Protein AF-A0A7J4NCK0-F1 (afdb_monomer_lite)

Structure (mmCIF, N/CA/C/O backbone):
data_AF-A0A7J4NCK0-F1
#
_entry.id   AF-A0A7J4NCK0-F1
#
loop_
_atom_site.group_PDB
_atom_site.id
_atom_site.type_symbol
_atom_site.label_atom_id
_atom_site.label_alt_id
_atom_site.label_comp_id
_atom_site.label_asym_id
_atom_site.label_entity_id
_atom_site.label_seq_id
_atom_site.pdbx_PDB_ins_code
_atom_site.Cartn_x
_atom_site.Cartn_y
_atom_site.Cartn_z
_atom_site.occupancy
_atom_site.B_iso_or_equiv
_atom_site.auth_seq_id
_atom_site.auth_comp_id
_atom_site.auth_asym_id
_atom_site.auth_atom_id
_atom_site.pdbx_PDB_model_num
ATOM 1 N N . TYR A 1 1 ? 10.103 0.148 -3.588 1.00 85.94 1 TYR A N 1
ATOM 2 C CA . TYR A 1 1 ? 9.310 -1.100 -3.656 1.00 85.94 1 TYR A CA 1
ATOM 3 C C . TYR A 1 1 ? 9.198 -1.757 -2.279 1.00 85.94 1 TYR A C 1
ATOM 5 O O . TYR A 1 1 ? 8.147 -1.642 -1.664 1.00 85.94 1 TYR A O 1
ATOM 13 N N . PHE A 1 2 ? 10.279 -2.339 -1.737 1.00 92.50 2 PHE A N 1
ATOM 14 C CA . PHE A 1 2 ? 10.251 -3.080 -0.462 1.00 92.50 2 PHE A CA 1
ATOM 15 C C . PHE A 1 2 ? 9.734 -2.275 0.746 1.00 92.50 2 PHE A C 1
ATOM 17 O O . PHE A 1 2 ? 8.914 -2.782 1.504 1.00 92.50 2 PHE A O 1
ATOM 24 N N . GLY A 1 3 ? 10.126 -1.003 0.891 1.00 94.75 3 GLY A N 1
ATOM 25 C CA . GLY A 1 3 ? 9.647 -0.153 1.993 1.00 94.75 3 GLY A CA 1
ATOM 26 C C . GLY A 1 3 ? 8.119 -0.014 2.044 1.00 94.75 3 GLY A C 1
ATOM 27 O O . GLY A 1 3 ? 7.518 -0.187 3.102 1.00 94.75 3 GLY A O 1
ATOM 28 N N . ASN A 1 4 ? 7.469 0.190 0.893 1.00 94.94 4 ASN A N 1
ATOM 29 C CA . ASN A 1 4 ? 6.005 0.264 0.817 1.00 94.94 4 ASN A CA 1
ATOM 30 C C . ASN A 1 4 ? 5.344 -1.085 1.143 1.00 94.94 4 ASN A C 1
ATOM 32 O O . ASN A 1 4 ? 4.283 -1.103 1.761 1.00 94.94 4 ASN A O 1
ATOM 36 N N . VAL A 1 5 ? 5.976 -2.212 0.795 1.00 96.31 5 VAL A N 1
ATOM 37 C CA . VAL A 1 5 ? 5.495 -3.557 1.165 1.00 96.31 5 VAL A CA 1
ATOM 38 C C . VAL A 1 5 ? 5.591 -3.782 2.677 1.00 96.31 5 VAL A C 1
ATOM 40 O O . VAL A 1 5 ? 4.633 -4.251 3.291 1.00 96.31 5 VAL A O 1
ATOM 43 N N . MET A 1 6 ? 6.703 -3.391 3.305 1.00 97.50 6 MET A N 1
ATOM 44 C CA . MET A 1 6 ? 6.861 -3.469 4.759 1.00 97.50 6 MET A CA 1
ATOM 45 C C . MET A 1 6 ? 5.818 -2.604 5.481 1.00 97.50 6 MET A C 1
ATOM 47 O O . MET A 1 6 ? 5.169 -3.068 6.419 1.00 97.50 6 MET A O 1
ATOM 51 N N . LEU A 1 7 ? 5.613 -1.364 5.027 1.00 96.69 7 LEU A N 1
ATOM 52 C CA . LEU A 1 7 ? 4.596 -0.476 5.592 1.00 96.69 7 LEU A CA 1
ATOM 53 C C . LEU A 1 7 ? 3.182 -1.035 5.409 1.00 96.69 7 LEU A C 1
ATOM 55 O O . LEU A 1 7 ? 2.391 -0.977 6.348 1.00 96.69 7 LEU A O 1
ATOM 59 N N . ALA A 1 8 ? 2.873 -1.627 4.252 1.00 97.38 8 ALA A N 1
ATOM 60 C CA . ALA A 1 8 ? 1.596 -2.298 4.018 1.00 97.38 8 ALA A CA 1
ATOM 61 C C . ALA A 1 8 ? 1.358 -3.427 5.026 1.00 97.38 8 ALA A C 1
ATOM 63 O O . ALA A 1 8 ? 0.286 -3.505 5.624 1.00 97.38 8 ALA A O 1
ATOM 64 N N . TYR A 1 9 ? 2.372 -4.258 5.274 1.00 97.56 9 TYR A N 1
ATOM 65 C CA . TYR A 1 9 ? 2.291 -5.321 6.271 1.00 97.56 9 TYR A CA 1
ATOM 66 C C . TYR A 1 9 ? 2.031 -4.772 7.682 1.00 97.56 9 TYR A C 1
ATOM 68 O O . TYR A 1 9 ? 1.140 -5.252 8.385 1.00 97.56 9 TYR A O 1
ATOM 76 N N . MET A 1 10 ? 2.746 -3.719 8.087 1.00 98.06 10 MET A N 1
ATOM 77 C CA . MET A 1 10 ? 2.544 -3.091 9.397 1.00 98.06 10 MET A CA 1
ATOM 78 C C . MET A 1 10 ? 1.148 -2.471 9.527 1.00 98.06 10 MET A C 1
ATOM 80 O O . MET A 1 10 ? 0.481 -2.681 10.541 1.00 98.06 10 MET A O 1
ATOM 84 N N . TRP A 1 11 ? 0.661 -1.774 8.496 1.00 97.88 11 TRP A N 1
ATOM 85 C CA . TRP A 1 11 ? -0.698 -1.230 8.474 1.00 97.88 11 TRP A CA 1
ATOM 86 C C . TRP A 1 11 ? -1.766 -2.320 8.531 1.00 97.88 11 TRP A C 1
ATOM 88 O O . TRP A 1 11 ? -2.749 -2.153 9.251 1.00 97.88 11 TRP A O 1
ATOM 98 N N . ALA A 1 12 ? -1.568 -3.446 7.844 1.00 96.88 12 ALA A N 1
ATOM 99 C CA . ALA A 1 12 ? -2.475 -4.587 7.913 1.00 96.88 12 ALA A CA 1
ATOM 100 C C . ALA A 1 12 ? -2.537 -5.179 9.332 1.00 96.88 12 ALA A C 1
ATOM 102 O O . ALA A 1 12 ? -3.626 -5.445 9.842 1.00 96.88 12 ALA A O 1
ATOM 103 N N . LYS A 1 13 ? -1.391 -5.311 10.015 1.00 97.56 13 LYS A N 1
ATOM 104 C CA . LYS A 1 13 ? -1.350 -5.747 11.421 1.00 97.56 13 LYS A CA 1
ATOM 105 C C . LYS A 1 13 ? -2.065 -4.774 12.356 1.00 97.56 13 LYS A C 1
ATOM 107 O O . LYS A 1 13 ? -2.834 -5.210 13.208 1.00 97.56 13 LYS A O 1
ATOM 112 N N . ILE A 1 14 ? -1.836 -3.469 12.195 1.00 96.50 14 ILE A N 1
ATOM 113 C CA . ILE A 1 14 ? -2.520 -2.433 12.984 1.00 96.50 14 ILE A CA 1
ATOM 114 C C . ILE 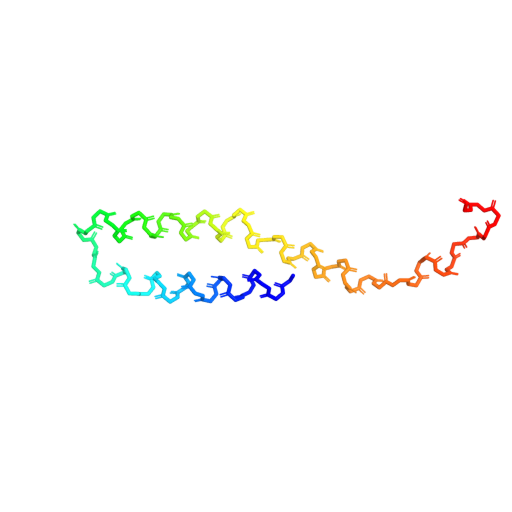A 1 14 ? -4.030 -2.513 12.749 1.00 96.50 14 ILE A C 1
ATOM 116 O O . ILE A 1 14 ? -4.794 -2.553 13.711 1.00 96.50 14 ILE A O 1
ATOM 120 N N . ALA A 1 15 ? -4.458 -2.584 11.486 1.00 96.44 15 ALA A N 1
ATOM 121 C CA . ALA A 1 15 ? -5.864 -2.682 11.127 1.00 96.44 15 ALA A CA 1
ATOM 122 C C . ALA A 1 15 ? -6.516 -3.920 11.752 1.00 96.44 15 ALA A C 1
ATOM 124 O O . ALA A 1 15 ? -7.598 -3.800 12.316 1.00 96.44 15 ALA A O 1
ATOM 125 N N . ARG A 1 16 ? -5.835 -5.077 11.740 1.00 96.12 16 ARG A N 1
ATOM 126 C CA . ARG A 1 16 ? -6.340 -6.309 12.361 1.00 96.12 16 ARG A CA 1
ATOM 127 C C . ARG A 1 16 ? -6.680 -6.111 13.837 1.00 96.12 16 ARG A C 1
ATOM 129 O O . ARG A 1 16 ? -7.775 -6.476 14.235 1.00 96.12 16 ARG A O 1
ATOM 136 N N . VAL A 1 17 ? -5.782 -5.495 14.607 1.00 95.62 17 VAL A N 1
ATOM 137 C CA . VAL A 1 17 ? -6.008 -5.210 16.036 1.00 95.62 17 VAL A CA 1
ATOM 138 C C . VAL A 1 17 ? -7.103 -4.156 16.238 1.00 95.62 17 VAL A C 1
ATOM 140 O O . VAL A 1 17 ? -7.870 -4.235 17.191 1.00 95.62 17 VAL A O 1
ATOM 143 N N . CYS A 1 18 ? -7.194 -3.164 15.347 1.00 95.81 18 CYS A N 1
ATOM 144 C CA . CYS A 1 18 ? -8.195 -2.099 15.445 1.00 95.81 18 CYS A CA 1
ATOM 145 C C . CYS A 1 18 ? -9.622 -2.569 15.150 1.00 95.81 18 CYS A C 1
ATOM 147 O O . CYS A 1 18 ? -10.562 -2.002 15.697 1.00 95.81 18 CYS A O 1
ATOM 149 N N . LEU A 1 19 ? -9.791 -3.591 14.308 1.00 94.06 19 LEU A N 1
ATOM 150 C CA . LEU A 1 19 ? -11.110 -4.144 13.990 1.00 94.06 19 LEU A CA 1
ATOM 151 C C . LEU A 1 19 ? -11.793 -4.782 15.207 1.00 94.06 19 LEU A C 1
ATOM 153 O O . LEU A 1 19 ? -13.016 -4.766 15.280 1.00 94.06 19 LEU A O 1
ATOM 157 N N . ASP A 1 20 ? -11.020 -5.266 16.180 1.00 93.62 20 ASP A N 1
ATOM 158 C CA . ASP A 1 20 ? -11.550 -5.872 17.406 1.00 93.62 20 ASP A CA 1
ATOM 159 C C . ASP A 1 20 ? -11.985 -4.817 18.453 1.00 93.62 20 ASP A C 1
ATOM 161 O O . ASP A 1 20 ? -12.456 -5.170 19.533 1.00 93.62 20 ASP A O 1
ATOM 165 N N . LYS A 1 21 ? -11.818 -3.513 18.165 1.00 91.75 21 LYS A N 1
ATOM 166 C CA . LYS A 1 21 ? -12.142 -2.390 19.071 1.00 91.75 21 LYS A CA 1
ATOM 167 C C . LYS A 1 21 ? -12.884 -1.249 18.345 1.00 91.75 21 LYS A C 1
ATOM 169 O O . LYS A 1 21 ? -12.326 -0.157 18.196 1.00 91.75 21 LYS A O 1
ATOM 174 N N . PRO A 1 22 ? -14.130 -1.475 17.888 1.00 79.25 22 PRO A N 1
ATOM 175 C CA . PRO A 1 22 ? -14.846 -0.551 17.002 1.00 79.25 22 PRO A CA 1
ATOM 176 C C . PRO A 1 22 ? -15.238 0.795 17.642 1.00 79.25 22 PRO A C 1
ATOM 178 O O . PRO A 1 22 ? -15.264 1.805 16.939 1.00 79.25 22 PRO A O 1
ATOM 181 N N . ASP A 1 23 ? -15.467 0.845 18.957 1.00 85.88 23 ASP A N 1
ATOM 182 C CA . ASP A 1 23 ? -15.993 2.040 19.650 1.00 85.88 23 ASP A CA 1
ATOM 183 C C . ASP A 1 23 ? -14.922 3.069 20.048 1.00 85.88 23 ASP A C 1
ATOM 185 O O . ASP A 1 23 ? -15.195 4.036 20.753 1.00 85.88 23 ASP A O 1
ATOM 189 N N . SER A 1 24 ? -13.671 2.864 19.636 1.00 93.12 24 SER A N 1
ATOM 190 C CA . SER A 1 24 ? -12.567 3.746 19.999 1.00 93.12 24 SER A CA 1
ATOM 191 C C . SER A 1 24 ? -12.169 4.655 18.841 1.00 93.12 24 SER A C 1
ATOM 193 O O . SER A 1 24 ? -11.658 4.182 17.822 1.00 93.12 24 SER A O 1
ATOM 195 N N . ASP A 1 25 ? -12.283 5.967 19.052 1.00 95.69 25 ASP A N 1
ATOM 196 C CA . ASP A 1 25 ? -11.884 7.006 18.090 1.00 95.69 25 ASP A CA 1
ATOM 197 C C . ASP A 1 25 ? -10.451 6.818 17.575 1.00 95.69 25 ASP A C 1
ATOM 199 O O . ASP A 1 25 ? -10.174 6.971 16.385 1.00 95.69 25 ASP A O 1
ATOM 203 N N . PHE A 1 26 ? -9.528 6.403 18.450 1.00 95.12 26 PHE A N 1
ATOM 204 C CA . PHE A 1 26 ? -8.148 6.103 18.068 1.00 95.12 26 PHE A CA 1
ATOM 205 C C . PHE A 1 26 ? -8.060 4.959 17.046 1.00 95.12 26 PHE A C 1
ATOM 207 O O . PHE A 1 26 ? -7.338 5.064 16.051 1.00 95.12 26 PHE A O 1
ATOM 214 N N . HIS A 1 27 ? -8.797 3.868 17.264 1.00 96.06 27 HIS A N 1
ATOM 215 C CA . HIS A 1 27 ? -8.786 2.711 16.369 1.00 96.06 27 HIS A CA 1
ATOM 216 C C . HIS A 1 27 ? -9.474 3.047 15.039 1.00 96.06 27 HIS A C 1
ATOM 218 O O . HIS A 1 27 ? -8.957 2.692 13.975 1.00 96.06 27 HIS A O 1
ATOM 224 N N . GLN A 1 28 ? -10.564 3.820 15.068 1.00 95.75 28 GLN A N 1
ATOM 225 C CA . GLN A 1 28 ? -11.205 4.325 13.852 1.00 95.75 28 GLN A CA 1
ATOM 226 C C . GLN A 1 28 ? -10.271 5.236 13.044 1.00 95.75 28 GLN A C 1
ATOM 228 O O . GLN A 1 28 ? -10.144 5.061 11.827 1.00 95.75 28 GLN A O 1
ATOM 233 N N . ALA A 1 29 ? -9.549 6.145 13.708 1.00 96.38 29 ALA A N 1
ATOM 234 C CA . ALA A 1 29 ? -8.555 6.999 13.067 1.00 96.38 29 ALA A CA 1
ATOM 235 C C . ALA A 1 29 ? -7.441 6.170 12.408 1.00 96.38 29 ALA A C 1
ATOM 237 O O . ALA A 1 29 ? -7.093 6.415 11.253 1.00 96.38 29 ALA A O 1
ATOM 238 N N . LYS A 1 30 ? -6.930 5.127 13.079 1.00 96.44 30 LYS A N 1
ATOM 239 C CA . LYS A 1 30 ? -5.930 4.215 12.495 1.00 96.44 30 LYS A CA 1
ATOM 240 C C . LYS A 1 30 ? -6.453 3.467 11.272 1.00 96.44 30 LYS A C 1
ATOM 242 O O . LYS A 1 30 ? -5.729 3.364 10.281 1.00 96.44 30 LYS A O 1
ATOM 247 N N . LEU A 1 31 ? -7.697 2.989 11.300 1.00 96.56 31 LEU A N 1
ATOM 248 C CA . LEU A 1 31 ? -8.329 2.350 10.141 1.00 96.56 31 LEU A CA 1
ATOM 249 C C . LEU A 1 31 ? -8.499 3.332 8.973 1.00 96.56 31 LEU A C 1
ATOM 251 O O . LEU A 1 31 ? -8.276 2.965 7.817 1.00 96.56 31 LEU A O 1
ATOM 255 N N . ALA A 1 32 ? -8.857 4.587 9.254 1.00 96.62 32 ALA A N 1
ATOM 256 C CA . ALA A 1 32 ? -8.922 5.638 8.244 1.00 96.62 32 ALA A CA 1
ATOM 257 C C . ALA A 1 32 ? -7.538 5.935 7.638 1.00 96.62 32 ALA A C 1
ATOM 259 O O . ALA A 1 32 ? -7.406 5.956 6.414 1.00 96.62 32 ALA A O 1
ATOM 260 N N . SER A 1 33 ? -6.493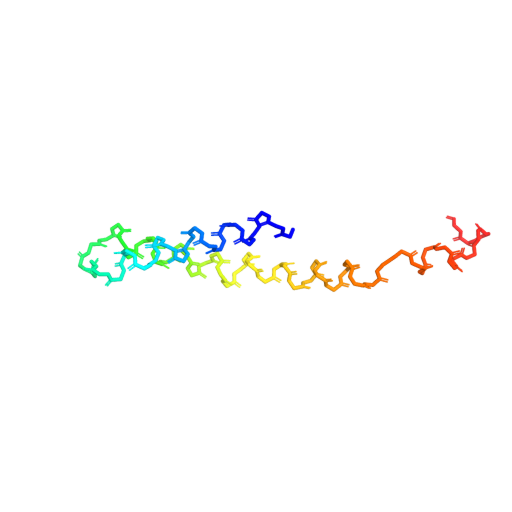 6.070 8.461 1.00 96.50 33 SER A N 1
ATOM 261 C CA . SER A 1 33 ? -5.117 6.264 7.984 1.00 96.50 33 SER A CA 1
ATOM 262 C C . SER A 1 33 ? -4.627 5.093 7.127 1.00 96.50 33 SER A C 1
ATOM 264 O O . SER A 1 33 ? -4.066 5.313 6.054 1.00 96.50 33 SER A O 1
ATOM 266 N N . ALA A 1 34 ? -4.892 3.852 7.547 1.00 97.50 34 ALA A N 1
ATOM 267 C CA . ALA A 1 34 ? -4.548 2.663 6.772 1.00 97.50 34 ALA A CA 1
ATOM 268 C C . ALA A 1 34 ? -5.223 2.687 5.390 1.00 97.50 34 ALA A C 1
ATOM 270 O O . ALA A 1 34 ? -4.572 2.436 4.375 1.00 97.50 34 ALA A O 1
ATOM 271 N N . ARG A 1 35 ? -6.509 3.063 5.321 1.00 97.12 35 ARG A N 1
ATOM 272 C CA . ARG A 1 35 ? -7.232 3.208 4.046 1.00 97.12 35 ARG A CA 1
ATOM 273 C C . ARG A 1 35 ? -6.589 4.236 3.120 1.00 97.12 35 ARG A C 1
ATOM 275 O O . ARG A 1 35 ? -6.497 3.972 1.924 1.00 97.12 35 ARG A O 1
ATOM 282 N N . VAL A 1 36 ? -6.130 5.372 3.647 1.00 97.56 36 VAL A N 1
ATOM 283 C CA . VAL A 1 36 ? -5.411 6.377 2.846 1.00 97.56 36 VAL A CA 1
ATOM 284 C C . VAL A 1 36 ? -4.118 5.789 2.284 1.00 97.56 36 VAL A C 1
ATOM 286 O O . VAL A 1 36 ? -3.884 5.895 1.083 1.00 97.56 36 VAL A O 1
ATOM 289 N N . PHE A 1 37 ? -3.321 5.104 3.110 1.00 97.75 37 PHE A N 1
ATOM 290 C CA . PHE A 1 37 ? -2.088 4.458 2.657 1.00 97.75 37 PHE A CA 1
ATOM 291 C C . PHE A 1 37 ? -2.352 3.456 1.522 1.00 97.75 37 PHE A C 1
ATOM 293 O O . PHE A 1 37 ? -1.740 3.560 0.459 1.00 97.75 37 PHE A O 1
ATOM 300 N N . PHE A 1 38 ? -3.303 2.534 1.703 1.00 97.69 38 PHE A N 1
ATOM 301 C CA . PHE A 1 38 ? -3.606 1.506 0.703 1.00 97.69 38 PHE A CA 1
ATOM 302 C C . PHE A 1 38 ? -4.235 2.060 -0.580 1.00 97.69 38 PHE A C 1
ATOM 304 O O . PHE A 1 38 ? -3.978 1.519 -1.652 1.00 97.69 38 PHE A O 1
ATOM 311 N N . LYS A 1 39 ? -5.041 3.127 -0.502 1.00 97.44 39 LYS A N 1
ATOM 312 C CA . LYS A 1 39 ? -5.656 3.734 -1.693 1.00 97.44 39 LYS A CA 1
ATOM 313 C C . LYS A 1 39 ? -4.726 4.676 -2.447 1.00 97.44 39 LYS A C 1
ATOM 315 O O . LYS A 1 39 ? -4.850 4.776 -3.663 1.00 97.44 39 LYS A O 1
ATOM 320 N N . ARG A 1 40 ? -3.853 5.409 -1.749 1.00 96.00 40 ARG A N 1
ATOM 321 C CA . ARG A 1 40 ? -3.076 6.499 -2.355 1.00 96.00 40 ARG A CA 1
ATOM 322 C C . ARG A 1 40 ? -1.603 6.172 -2.557 1.00 96.00 40 ARG A C 1
ATOM 324 O O . ARG A 1 40 ? -1.082 6.516 -3.607 1.00 96.00 40 ARG A O 1
ATOM 331 N N . ILE A 1 41 ? -0.955 5.536 -1.582 1.00 95.75 41 ILE A N 1
ATOM 332 C CA . ILE A 1 41 ? 0.508 5.360 -1.558 1.00 95.75 41 ILE A CA 1
ATOM 333 C C . ILE A 1 41 ? 0.893 3.965 -2.053 1.00 95.75 41 ILE A C 1
ATOM 335 O O . ILE A 1 41 ? 1.758 3.808 -2.906 1.00 95.75 41 ILE A O 1
ATOM 339 N N . PHE A 1 42 ? 0.224 2.922 -1.561 1.00 96.88 42 PHE A N 1
ATOM 340 C CA . PHE A 1 42 ? 0.558 1.545 -1.923 1.00 96.88 42 PHE A CA 1
ATOM 341 C C . PHE A 1 42 ? 0.522 1.247 -3.439 1.00 96.88 42 PHE A C 1
ATOM 343 O O . PHE A 1 42 ? 1.413 0.526 -3.900 1.00 96.88 42 PHE A O 1
ATOM 350 N N . PRO A 1 43 ? -0.397 1.817 -4.251 1.00 96.31 43 PRO A N 1
ATOM 351 C CA . PRO A 1 43 ? -0.417 1.587 -5.698 1.00 96.31 43 PRO A CA 1
ATOM 352 C C . PRO A 1 43 ? 0.859 2.018 -6.438 1.00 96.31 43 PRO A C 1
ATOM 354 O O . PRO A 1 43 ? 1.136 1.489 -7.511 1.00 96.31 43 PRO A O 1
ATOM 357 N N . GLU A 1 44 ? 1.687 2.903 -5.866 1.00 95.25 44 GLU A N 1
ATOM 358 C CA . GLU A 1 44 ? 2.995 3.279 -6.433 1.00 95.25 44 GLU A CA 1
ATOM 359 C C . GLU A 1 44 ? 3.908 2.063 -6.658 1.00 95.25 44 GLU A C 1
ATOM 361 O O . GLU A 1 44 ? 4.758 2.065 -7.549 1.00 95.25 44 GLU A O 1
ATOM 366 N N . THR A 1 45 ? 3.713 0.992 -5.880 1.00 96.19 45 THR A N 1
ATOM 367 C CA . THR A 1 45 ? 4.444 -0.271 -6.047 1.00 96.19 45 THR A CA 1
ATOM 368 C C . THR A 1 45 ? 4.185 -0.936 -7.396 1.00 96.19 45 THR A C 1
ATOM 370 O O . THR A 1 45 ? 5.105 -1.549 -7.930 1.00 96.19 45 THR A O 1
ATOM 373 N N . VAL A 1 46 ? 2.990 -0.777 -7.974 1.00 95.81 46 VAL A N 1
ATOM 374 C CA . VAL A 1 46 ? 2.632 -1.349 -9.281 1.00 95.81 46 VAL A CA 1
ATOM 375 C C . VAL A 1 46 ? 3.413 -0.657 -10.391 1.00 95.81 46 VAL A C 1
ATOM 377 O O . VAL A 1 46 ? 4.073 -1.325 -11.181 1.00 95.81 46 VAL A O 1
ATOM 380 N N . SER A 1 47 ? 3.391 0.679 -10.405 1.00 95.19 47 SER A N 1
ATOM 381 C CA . SER A 1 47 ? 4.143 1.480 -11.378 1.00 95.19 47 SER A CA 1
ATOM 382 C C . SER A 1 47 ? 5.640 1.179 -11.295 1.00 95.19 47 SER A C 1
ATOM 384 O O . SER A 1 47 ? 6.264 0.814 -12.287 1.00 95.19 47 SER A O 1
ATOM 386 N N . LEU A 1 48 ? 6.202 1.207 -10.083 1.00 95.06 48 LEU A N 1
ATOM 387 C CA . LEU A 1 48 ? 7.612 0.890 -9.877 1.00 95.06 48 LEU A CA 1
ATOM 388 C C . LEU A 1 48 ? 7.953 -0.553 -10.284 1.00 95.06 48 LEU A C 1
ATOM 390 O O . LEU A 1 48 ? 9.030 -0.792 -10.822 1.00 95.06 48 LEU A O 1
ATOM 394 N N . GLY A 1 49 ? 7.053 -1.509 -10.041 1.00 95.62 49 GLY A N 1
ATOM 395 C CA . GLY A 1 49 ? 7.211 -2.895 -10.480 1.00 95.62 49 GLY A CA 1
ATOM 396 C C . GLY A 1 49 ? 7.300 -3.012 -12.001 1.00 95.62 49 GLY A C 1
ATOM 397 O O . GLY A 1 49 ? 8.208 -3.671 -12.502 1.00 95.62 49 GLY A O 1
ATOM 398 N N . ALA A 1 50 ? 6.427 -2.311 -12.728 1.00 96.06 50 ALA A N 1
ATOM 399 C CA . ALA A 1 50 ? 6.469 -2.257 -14.187 1.00 96.06 50 ALA A CA 1
ATOM 400 C C . ALA A 1 50 ? 7.781 -1.637 -14.698 1.00 96.06 50 ALA A C 1
ATOM 402 O O . ALA A 1 50 ? 8.417 -2.200 -15.587 1.00 96.06 50 ALA A O 1
ATOM 403 N N . THR A 1 51 ? 8.244 -0.538 -14.092 1.00 94.31 5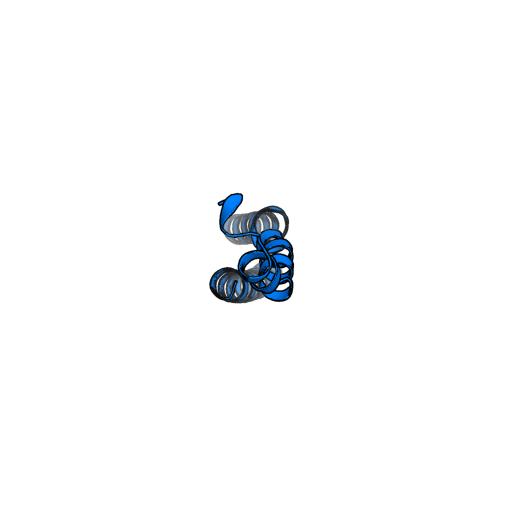1 THR A N 1
ATOM 404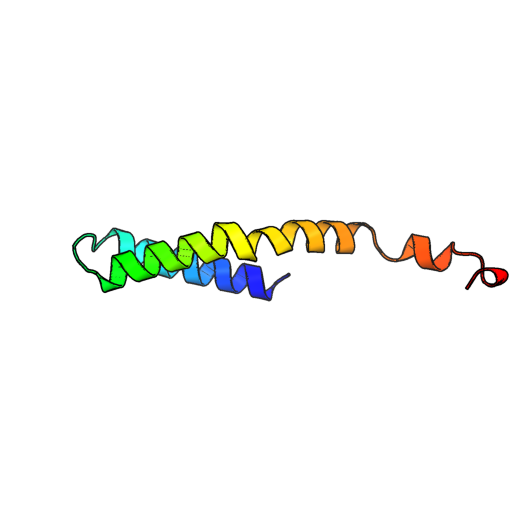 C CA . THR A 1 51 ? 9.532 0.087 -14.441 1.00 94.31 51 THR A CA 1
ATOM 405 C C . THR A 1 51 ? 10.711 -0.858 -14.213 1.00 94.31 51 THR A C 1
ATOM 407 O O . THR A 1 51 ? 11.603 -0.946 -15.050 1.00 94.31 51 THR A O 1
ATOM 410 N N . ILE A 1 52 ? 10.715 -1.604 -13.103 1.00 94.12 52 ILE 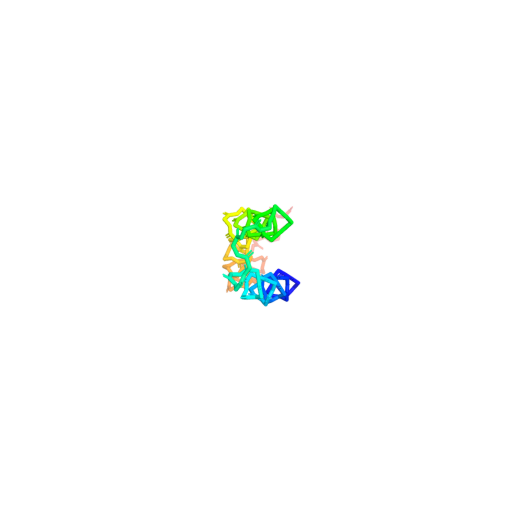A N 1
ATOM 411 C CA . ILE A 1 52 ? 11.760 -2.600 -12.825 1.00 94.12 52 ILE A CA 1
ATOM 412 C C . ILE A 1 52 ? 11.735 -3.716 -13.879 1.00 94.12 52 ILE A C 1
ATOM 414 O O . ILE A 1 52 ? 12.791 -4.131 -14.352 1.00 94.12 52 ILE A O 1
ATOM 418 N N . GLN A 1 53 ? 10.547 -4.191 -14.264 1.00 94.62 53 GLN A N 1
ATOM 419 C CA . GLN A 1 53 ? 10.391 -5.246 -15.270 1.00 94.62 53 GLN A CA 1
ATOM 420 C C . GLN A 1 53 ? 10.805 -4.809 -16.678 1.00 94.62 53 GLN A C 1
ATOM 422 O O . GLN A 1 53 ? 11.327 -5.631 -17.428 1.00 94.62 53 GLN A O 1
ATOM 427 N N . ALA A 1 54 ? 10.605 -3.537 -17.031 1.00 94.06 54 ALA A N 1
ATOM 428 C CA . ALA A 1 54 ? 11.046 -2.988 -18.313 1.00 94.06 54 ALA A CA 1
ATOM 429 C C . ALA A 1 54 ? 12.577 -3.073 -18.493 1.00 94.06 54 ALA A C 1
ATOM 431 O O . ALA A 1 54 ? 13.065 -3.223 -19.615 1.00 94.06 54 ALA A O 1
ATOM 432 N N . GLY A 1 55 ? 13.336 -3.056 -17.391 1.00 92.75 55 GLY A N 1
ATOM 433 C CA . GLY A 1 55 ? 14.793 -3.172 -17.404 1.00 92.75 55 GLY A CA 1
ATOM 434 C C . GLY A 1 55 ? 15.483 -1.989 -18.093 1.00 92.75 55 GLY A C 1
ATOM 435 O O . GLY A 1 55 ? 14.878 -0.954 -18.334 1.00 92.75 55 GLY A O 1
ATOM 436 N N . HIS A 1 56 ? 16.775 -2.135 -18.399 1.00 92.44 56 HIS A N 1
ATOM 437 C CA . HIS A 1 56 ? 17.596 -1.058 -18.978 1.00 92.44 56 HIS A CA 1
ATOM 438 C C . HIS A 1 56 ? 17.910 -1.253 -20.471 1.00 92.44 56 HIS A C 1
ATOM 440 O O . HIS A 1 56 ? 18.696 -0.496 -21.035 1.00 92.44 56 HIS A O 1
ATOM 446 N N . LYS A 1 57 ? 17.392 -2.309 -21.114 1.00 90.38 57 LYS A N 1
ATOM 447 C CA . LYS A 1 57 ? 17.812 -2.698 -22.477 1.00 90.38 57 LYS A CA 1
ATOM 448 C C . LYS A 1 57 ? 17.589 -1.582 -23.493 1.00 90.38 57 LYS A C 1
ATOM 450 O O . LYS A 1 57 ? 18.499 -1.273 -24.249 1.00 90.38 57 LYS A O 1
ATOM 455 N N . HIS A 1 58 ? 16.444 -0.910 -23.402 1.00 87.00 58 HIS A N 1
ATOM 456 C CA . HIS A 1 58 ? 16.105 0.229 -24.253 1.00 87.00 58 HIS A CA 1
ATOM 457 C C . HIS A 1 58 ? 17.139 1.369 -24.188 1.00 87.00 58 HIS A C 1
ATOM 459 O O . HIS A 1 58 ? 17.263 2.133 -25.134 1.00 87.00 58 HIS A O 1
ATOM 465 N N . LEU A 1 59 ? 17.864 1.516 -23.070 1.00 87.69 59 LEU A N 1
ATOM 466 C CA . LEU A 1 59 ? 18.879 2.556 -22.904 1.00 87.69 59 LEU A CA 1
ATOM 467 C C . LEU A 1 59 ? 20.168 2.175 -23.635 1.00 87.69 59 LEU A C 1
ATOM 469 O O . LEU A 1 59 ? 20.836 3.041 -24.178 1.00 87.69 59 LEU A O 1
ATOM 473 N N . MET A 1 60 ? 20.493 0.882 -23.669 1.00 87.69 60 MET A N 1
ATOM 474 C CA . MET A 1 60 ? 21.672 0.364 -24.373 1.00 87.69 60 MET A CA 1
ATOM 475 C C . MET A 1 60 ? 21.458 0.283 -25.890 1.00 87.69 60 MET A C 1
ATOM 477 O O . MET A 1 60 ? 22.423 0.254 -26.642 1.00 87.69 60 MET A O 1
ATOM 481 N N . GLU A 1 61 ? 20.202 0.211 -26.334 1.00 90.12 61 GLU A N 1
ATOM 482 C CA . GLU A 1 61 ? 19.809 0.239 -27.750 1.00 90.12 61 GLU A CA 1
ATOM 483 C C . GLU A 1 61 ? 19.706 1.668 -28.308 1.00 90.12 61 GLU A C 1
ATOM 485 O O . GLU A 1 61 ? 19.565 1.850 -29.517 1.00 90.12 61 GLU A O 1
ATOM 490 N N . TYR A 1 62 ? 19.754 2.683 -27.443 1.00 88.50 62 TYR A N 1
ATOM 491 C CA . TYR A 1 62 ? 19.617 4.072 -27.851 1.00 88.50 62 TYR A CA 1
ATOM 492 C C . TYR A 1 62 ? 20.869 4.533 -28.623 1.00 88.50 62 TYR A C 1
ATOM 494 O O . TYR A 1 62 ? 21.978 4.365 -28.109 1.00 88.50 62 TYR A O 1
ATOM 502 N N . PRO A 1 63 ? 20.732 5.098 -29.842 1.00 86.25 63 PRO A N 1
ATOM 503 C CA . PRO A 1 63 ? 21.882 5.520 -30.637 1.00 86.25 63 PRO A CA 1
ATOM 504 C C . PRO A 1 63 ? 22.692 6.590 -29.904 1.00 86.25 63 PRO A C 1
ATOM 506 O O . PRO A 1 63 ? 22.142 7.614 -29.505 1.00 86.25 63 PRO A O 1
ATOM 509 N N . GLU A 1 64 ? 24.001 6.377 -29.774 1.00 82.06 64 GLU A N 1
ATOM 510 C CA . GLU A 1 64 ? 24.902 7.298 -29.066 1.00 82.06 64 GLU A CA 1
ATOM 511 C C . GLU A 1 64 ? 24.894 8.705 -29.687 1.00 82.06 64 GLU A C 1
ATOM 513 O O . GLU A 1 64 ? 24.932 9.695 -28.970 1.00 82.06 64 GLU A O 1
ATOM 518 N N . GLU A 1 65 ? 24.737 8.808 -31.011 1.00 85.75 65 GLU A N 1
ATOM 519 C CA . GLU A 1 65 ? 24.649 10.093 -31.725 1.00 85.75 65 GLU A CA 1
ATOM 520 C C . GLU A 1 65 ? 23.375 10.898 -31.409 1.00 85.75 65 GLU A C 1
ATOM 522 O O . GLU A 1 65 ? 23.289 12.079 -31.741 1.00 85.75 65 GLU A O 1
ATOM 527 N N . MET A 1 66 ? 22.368 10.257 -30.806 1.00 76.44 66 MET A N 1
ATOM 528 C CA . MET A 1 66 ? 21.117 10.889 -30.384 1.00 76.44 66 MET A CA 1
ATOM 529 C C . MET A 1 66 ? 21.061 11.148 -28.870 1.00 76.44 66 MET A C 1
ATOM 531 O O . MET A 1 66 ? 20.025 11.621 -28.390 1.00 76.44 66 MET A O 1
ATOM 535 N N . MET A 1 67 ? 22.108 10.790 -28.113 1.00 62.09 67 MET A N 1
ATOM 536 C CA . MET A 1 67 ? 22.227 11.053 -26.667 1.00 62.09 67 MET A CA 1
ATOM 537 C C . MET A 1 67 ? 22.686 12.484 -26.405 1.00 62.09 6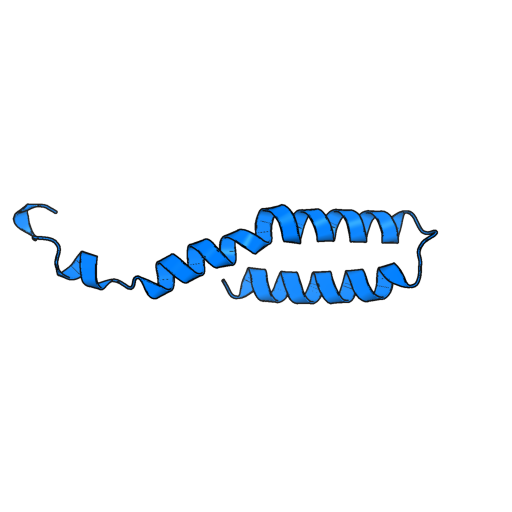7 MET A C 1
ATOM 539 O O . MET A 1 67 ? 22.115 13.089 -25.468 1.00 62.09 67 MET A O 1
#

Radius of gyration: 19.22 Å; chains: 1; bounding box: 41×17×52 Å

pLDDT: mean 93.32, std 5.98, range [62.09, 98.06]

Sequence (67 aa):
YFGNVMLAYMWAKIARVCLDKPDSDFHQAKLASARVFFKRIFPETVSLGATIQAGHKHLMEYPEEMM

Foldseek 3Di:
DVVLVVVLVVLVVLLVVLVVPPPDPVSVVSVVVSVCSVVPPSCVVVVVVVVVVVPCVVVVVDDPVVD

Secondary structure (DSSP, 8-state):
-HHHHHHHHHHHHHHHHHHT-TT-HHHHHHHHHHHHIIIIITTHHHHHHHHHHH-SHHHHSS-GGG-